Protein AF-A0A1H3JFI4-F1 (afdb_monomer)

Mean predicted aligned error: 3.67 Å

Nearest PDB structures (foldseek):
  1zun-assembly1_A  TM=8.247E-01  e=4.015E-02  Pseudomonas syringae
  6gq3-assembly2_B  TM=7.001E-01  e=3.137E-01  Homo sapiens
  8sue-assembly1_B  TM=6.892E-01  e=6.358E-01  Homo sapiens
  4bwv-assembly1_B  TM=5.630E-01  e=3.567E-01  Physcomitrium patens
  8i37-assembly1_D  TM=5.035E-01  e=1.134E+00  Helicobacter pylori SS1

pLDDT: mean 94.44, std 7.55, range [59.94, 98.56]

InterPro domains:
  IPR014729 Rossmann-like alpha/beta/alpha sandwich fold [G3DSA:3.40.50.620] (2-104)

Foldseek 3Di:
DDQPLEDPAQEEQEQALDPVSLVSVVSNCVNHVAADPSYAAEHEAQLQDDLNSLVSVVVSCVVRVHDYWYWAADLDPVGIDTDHSVGGHNNRVSVVNVCVNVVHDDDPPDDDDD

Secondary structure (DSSP, 8-state):
---TT---S-EEEE--SSHHHHHHHHHHHHHHTS--TTEEEEEEE-S-S-HHHHHHHHHHHHHHT--EEE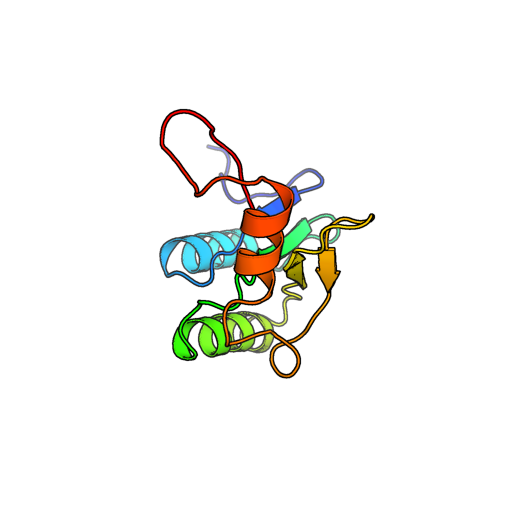EEE-SSTTSEEEE-TTTS-SSSHHHHHHHHHHTS---SSS----

Structure (mmCIF, N/CA/C/O backbone):
data_AF-A0A1H3JFI4-F1
#
_entry.id   AF-A0A1H3JFI4-F1
#
loop_
_atom_site.group_PDB
_atom_site.id
_atom_site.type_symbol
_atom_site.label_atom_id
_atom_site.label_alt_id
_atom_site.label_comp_id
_atom_site.label_asym_id
_atom_site.label_entity_id
_atom_site.label_seq_id
_atom_site.pdbx_PDB_ins_code
_atom_site.Cartn_x
_atom_site.Cartn_y
_atom_site.Cartn_z
_atom_site.occupancy
_atom_site.B_iso_or_equiv
_atom_site.auth_seq_id
_atom_site.auth_comp_id
_atom_site.auth_asym_id
_atom_site.auth_atom_id
_atom_site.pdbx_PDB_model_num
ATOM 1 N N . MET A 1 1 ? -1.040 -1.843 30.866 1.00 72.38 1 MET A N 1
ATOM 2 C CA . MET A 1 1 ? -0.147 -1.855 29.685 1.00 72.38 1 MET A CA 1
ATOM 3 C C . MET A 1 1 ? -0.954 -1.326 28.509 1.00 72.38 1 MET A C 1
ATOM 5 O O . MET A 1 1 ? -2.113 -1.706 28.407 1.00 72.38 1 MET A O 1
ATOM 9 N N . ARG A 1 2 ? -0.413 -0.404 27.705 1.00 88.94 2 ARG A N 1
ATOM 10 C CA . ARG A 1 2 ? -1.119 0.164 26.543 1.00 88.94 2 ARG A CA 1
ATOM 11 C C . ARG A 1 2 ? -1.140 -0.862 25.407 1.00 88.94 2 ARG A C 1
ATOM 13 O O . ARG A 1 2 ? -0.118 -1.501 25.173 1.00 88.94 2 ARG A O 1
ATOM 20 N N . ASP A 1 3 ? -2.276 -1.020 24.730 1.00 94.88 3 ASP A N 1
ATOM 21 C CA . ASP A 1 3 ? -2.355 -1.841 23.517 1.00 94.88 3 ASP A CA 1
ATOM 22 C C . ASP A 1 3 ? -1.584 -1.131 22.385 1.00 94.88 3 ASP A C 1
ATOM 24 O O . ASP A 1 3 ? -1.961 -0.012 22.022 1.00 94.88 3 ASP A O 1
ATOM 28 N N . PRO A 1 4 ? -0.506 -1.724 21.836 1.00 94.81 4 PRO A N 1
ATOM 29 C CA . PRO A 1 4 ? 0.296 -1.086 20.792 1.00 94.81 4 PRO A CA 1
ATOM 30 C C . PRO A 1 4 ? -0.454 -0.910 19.465 1.00 94.81 4 PRO A C 1
ATOM 32 O O . PRO A 1 4 ? 0.018 -0.177 18.603 1.00 94.81 4 PRO A O 1
ATOM 35 N N . PHE A 1 5 ? -1.602 -1.569 19.288 1.00 96.50 5 PHE A N 1
ATOM 36 C CA . PHE A 1 5 ? -2.416 -1.481 18.076 1.00 96.50 5 PHE A CA 1
ATOM 37 C C . PHE A 1 5 ? -3.551 -0.457 18.189 1.00 96.50 5 PHE A C 1
ATOM 39 O O . PHE A 1 5 ? -4.264 -0.224 17.210 1.00 96.50 5 PHE A O 1
ATOM 46 N N . LYS A 1 6 ? -3.733 0.167 19.361 1.00 97.06 6 LYS A N 1
ATOM 47 C CA . LYS A 1 6 ? -4.713 1.239 19.539 1.00 97.06 6 LYS A CA 1
ATOM 48 C C . LYS A 1 6 ? -4.227 2.511 18.849 1.00 97.06 6 LYS A C 1
ATOM 50 O O . LYS A 1 6 ? -3.160 3.031 19.180 1.00 97.06 6 LYS A O 1
ATOM 55 N N . ILE A 1 7 ? -5.033 3.014 17.921 1.00 96.06 7 ILE A N 1
ATOM 56 C CA . ILE A 1 7 ? -4.782 4.270 17.218 1.00 96.06 7 ILE A CA 1
ATOM 57 C C . ILE A 1 7 ? -5.547 5.374 17.947 1.00 96.06 7 ILE A C 1
ATOM 59 O O . ILE A 1 7 ? -6.740 5.247 18.213 1.00 96.06 7 ILE A O 1
ATOM 63 N N . GLU A 1 8 ? -4.835 6.436 18.311 1.00 94.75 8 GLU A N 1
ATOM 64 C CA . GLU A 1 8 ? -5.372 7.592 19.050 1.00 94.75 8 GLU A CA 1
ATOM 65 C C . GLU A 1 8 ? -5.153 8.912 18.292 1.00 94.75 8 GLU A C 1
ATOM 67 O O . GLU A 1 8 ? -5.534 9.976 18.774 1.00 94.75 8 GLU A O 1
ATOM 72 N N . GLN A 1 9 ? -4.472 8.850 17.145 1.00 95.44 9 GLN A N 1
ATOM 73 C CA . GLN A 1 9 ? -4.041 9.992 16.346 1.00 95.44 9 GLN A CA 1
ATOM 74 C C . GLN A 1 9 ? -4.034 9.614 14.859 1.00 95.44 9 GLN A C 1
ATOM 76 O O . GLN A 1 9 ? -3.895 8.423 14.546 1.00 95.44 9 GLN A O 1
ATOM 81 N N . PRO A 1 10 ? -4.059 10.606 13.947 1.00 97.69 10 PRO A N 1
ATOM 82 C CA . PRO A 1 10 ? -3.996 10.352 12.515 1.00 97.69 10 PRO A CA 1
ATOM 83 C C . PRO A 1 10 ? -2.817 9.453 12.148 1.00 97.69 10 PRO A C 1
ATOM 85 O O . PRO A 1 10 ? -1.676 9.721 12.529 1.00 97.69 10 PRO A O 1
ATOM 88 N N . THR A 1 11 ? -3.094 8.367 11.428 1.00 97.31 11 THR A N 1
ATOM 89 C CA . THR A 1 11 ? -2.121 7.287 11.218 1.00 97.31 11 THR A CA 1
ATOM 90 C C . THR A 1 11 ? -2.109 6.820 9.768 1.00 97.31 11 THR A C 1
ATOM 92 O O . THR A 1 11 ? -3.139 6.469 9.204 1.00 97.31 11 THR A O 1
ATOM 95 N N . CYS A 1 12 ? -0.921 6.737 9.168 1.00 97.44 12 CYS A N 1
ATOM 96 C CA . CYS A 1 12 ? -0.721 6.067 7.884 1.00 97.44 12 CYS A CA 1
ATOM 97 C C . CYS A 1 12 ? -0.157 4.660 8.116 1.00 97.44 12 CYS A C 1
ATOM 99 O O . CYS A 1 12 ? 0.908 4.496 8.713 1.00 97.44 12 CYS A O 1
ATOM 101 N N . ILE A 1 13 ? -0.876 3.643 7.648 1.00 97.81 13 ILE A N 1
ATOM 102 C CA . ILE A 1 13 ? -0.538 2.230 7.792 1.00 97.81 13 ILE A CA 1
ATOM 103 C C . ILE A 1 13 ? 0.017 1.732 6.458 1.00 97.81 13 ILE A C 1
ATOM 105 O O . ILE A 1 13 ? -0.721 1.529 5.495 1.00 97.81 13 ILE A O 1
ATOM 109 N N . SER A 1 14 ? 1.328 1.500 6.406 1.00 97.19 14 SER A N 1
ATOM 110 C CA . SER A 1 14 ? 1.970 0.875 5.246 1.00 97.19 14 SER A CA 1
ATOM 111 C C . SER A 1 14 ? 1.693 -0.631 5.238 1.00 97.19 14 SER A C 1
ATOM 113 O O . SER A 1 14 ? 2.141 -1.369 6.120 1.00 97.19 14 SER A O 1
ATOM 115 N N . PHE A 1 15 ? 0.939 -1.092 4.242 1.00 98.12 15 PHE A N 1
ATOM 116 C CA . PHE A 1 15 ? 0.548 -2.484 4.078 1.00 98.12 15 PHE A CA 1
ATOM 117 C C . PHE A 1 15 ? 1.201 -3.072 2.830 1.00 98.12 15 PHE A C 1
ATOM 119 O O . PHE A 1 15 ? 0.722 -2.872 1.728 1.00 98.12 15 PHE A O 1
ATOM 126 N N . SER A 1 16 ? 2.293 -3.819 3.002 1.00 96.19 16 SER A N 1
ATOM 127 C CA . SER A 1 16 ? 3.093 -4.388 1.903 1.00 96.19 16 SER A CA 1
ATOM 128 C C . SER A 1 16 ? 2.507 -5.635 1.220 1.00 96.19 16 SER A C 1
ATOM 130 O O . SER A 1 16 ? 3.179 -6.235 0.389 1.00 96.19 16 SER A O 1
ATOM 132 N N . GLY A 1 17 ? 1.311 -6.092 1.608 1.00 95.94 17 GLY A N 1
ATOM 133 C CA . GLY A 1 17 ? 0.722 -7.332 1.079 1.00 95.94 17 GLY A CA 1
ATOM 134 C C . GLY A 1 17 ? 1.387 -8.625 1.568 1.00 95.94 17 GLY A C 1
ATOM 135 O O . GLY A 1 17 ? 1.189 -9.689 0.991 1.00 95.94 17 GLY A O 1
ATOM 136 N N . GLY A 1 18 ? 2.182 -8.556 2.640 1.00 95.94 18 GLY A N 1
ATOM 137 C CA . GLY A 1 18 ? 2.829 -9.712 3.260 1.00 95.94 18 GLY A CA 1
ATOM 138 C C . GLY A 1 18 ? 2.146 -10.157 4.554 1.00 95.94 18 GLY A C 1
ATOM 139 O O . GLY A 1 18 ? 1.391 -9.416 5.181 1.00 95.94 18 GLY A O 1
ATOM 140 N N . ARG A 1 19 ? 2.486 -11.361 5.029 1.00 96.31 19 ARG A N 1
ATOM 141 C CA . ARG A 1 19 ? 1.936 -11.942 6.270 1.00 96.31 19 ARG A CA 1
ATOM 142 C C . ARG A 1 19 ? 2.064 -11.020 7.490 1.00 96.31 19 ARG A C 1
ATOM 144 O O . ARG A 1 19 ? 1.117 -10.888 8.256 1.00 96.31 19 ARG A O 1
ATOM 151 N N . THR A 1 20 ? 3.226 -10.396 7.690 1.00 97.19 20 THR A N 1
ATOM 152 C CA . THR A 1 20 ? 3.476 -9.553 8.872 1.00 97.19 20 THR A CA 1
ATOM 153 C C . THR A 1 20 ? 2.668 -8.261 8.833 1.00 97.19 20 THR A C 1
ATOM 155 O O . THR A 1 20 ? 2.082 -7.877 9.842 1.00 97.19 20 THR A O 1
ATOM 158 N N . SER A 1 21 ? 2.597 -7.605 7.673 1.00 97.56 21 SER A N 1
ATOM 159 C CA . SER A 1 21 ? 1.812 -6.381 7.517 1.00 97.56 21 SER A CA 1
ATOM 160 C C . SER A 1 21 ? 0.307 -6.674 7.581 1.00 97.56 21 SER A C 1
ATOM 162 O O . SER A 1 21 ? -0.432 -5.892 8.172 1.00 97.56 21 SER A O 1
ATOM 164 N N . ALA A 1 22 ? -0.136 -7.846 7.112 1.00 97.56 22 ALA A N 1
ATOM 165 C CA . ALA A 1 22 ? -1.525 -8.295 7.244 1.00 97.56 22 ALA A CA 1
ATOM 166 C C . ALA A 1 22 ? -1.895 -8.576 8.699 1.00 97.56 22 ALA A C 1
ATOM 168 O O . ALA A 1 22 ? -2.944 -8.147 9.169 1.00 97.56 22 ALA A O 1
ATOM 169 N N . TYR A 1 23 ? -1.010 -9.253 9.435 1.00 97.94 23 TYR A N 1
ATOM 170 C CA . TYR A 1 23 ? -1.192 -9.487 10.863 1.00 97.94 23 TYR A CA 1
ATOM 171 C C . TYR A 1 23 ? -1.271 -8.173 11.647 1.00 97.94 23 TYR A C 1
ATOM 173 O O . TYR A 1 23 ? -2.132 -8.023 12.511 1.00 97.94 23 TYR A O 1
ATOM 181 N N . MET A 1 24 ? -0.404 -7.207 11.327 1.00 98.06 24 MET A N 1
ATOM 182 C CA . MET A 1 24 ? -0.432 -5.882 11.943 1.00 98.06 24 MET A CA 1
ATOM 183 C C . MET A 1 24 ? -1.764 -5.173 11.681 1.00 98.06 24 MET A C 1
ATOM 185 O O . MET A 1 24 ? -2.391 -4.717 12.634 1.00 98.06 24 MET A O 1
ATOM 189 N N . LEU A 1 25 ? -2.222 -5.122 10.425 1.00 98.12 25 LEU A N 1
ATOM 190 C CA . LEU A 1 25 ? -3.507 -4.509 10.084 1.00 98.12 25 LEU A CA 1
ATOM 191 C C . LEU A 1 25 ? -4.659 -5.215 10.806 1.00 98.12 25 LEU A C 1
ATOM 193 O O . LEU A 1 25 ? -5.454 -4.559 11.468 1.00 98.12 25 LEU A O 1
ATOM 197 N N . TRP A 1 26 ? -4.698 -6.546 10.789 1.00 98.12 26 TRP A N 1
ATOM 198 C CA . TRP A 1 26 ? -5.708 -7.314 11.516 1.00 98.12 26 TRP A CA 1
ATOM 199 C C . TRP A 1 26 ? -5.744 -6.972 13.015 1.00 98.12 26 TRP A C 1
ATOM 201 O O . TRP A 1 26 ? -6.818 -6.739 13.568 1.00 98.12 26 TRP A O 1
ATOM 211 N N . ARG A 1 27 ? -4.583 -6.863 13.677 1.00 98.19 27 ARG A N 1
ATOM 212 C CA . ARG A 1 27 ? -4.500 -6.456 15.091 1.00 98.19 27 ARG A CA 1
ATOM 213 C C . ARG A 1 27 ? -4.996 -5.029 15.327 1.00 98.19 27 ARG A C 1
ATOM 215 O O . ARG A 1 27 ? -5.678 -4.804 16.325 1.00 98.19 27 ARG A O 1
ATOM 222 N N . VAL A 1 28 ? -4.701 -4.098 14.416 1.00 98.12 28 VAL A N 1
ATOM 223 C CA . VAL A 1 28 ? -5.250 -2.732 14.445 1.00 98.12 28 VAL A CA 1
ATOM 224 C C . VAL A 1 28 ? -6.774 -2.770 14.368 1.00 98.12 28 VAL A C 1
ATOM 226 O O . VAL A 1 28 ? -7.433 -2.151 15.198 1.00 98.12 28 VAL A O 1
ATOM 229 N N . LEU A 1 29 ? -7.351 -3.542 13.447 1.00 98.12 29 LEU A N 1
ATOM 230 C CA . LEU A 1 29 ? -8.808 -3.642 13.322 1.00 98.12 29 LEU A CA 1
ATOM 231 C C . LEU A 1 29 ? -9.451 -4.205 14.598 1.00 98.12 29 LEU A C 1
ATOM 233 O O . LEU A 1 29 ? -10.444 -3.658 15.073 1.00 98.12 29 LEU A O 1
ATOM 237 N N . GLN A 1 30 ? -8.859 -5.240 15.202 1.00 98.00 30 GLN A N 1
ATOM 238 C CA . GLN A 1 30 ? -9.351 -5.814 16.461 1.00 98.00 30 GLN A CA 1
ATOM 239 C C . GLN A 1 30 ? -9.295 -4.813 17.627 1.00 98.00 30 GLN A C 1
ATOM 241 O O . GLN A 1 30 ? -10.260 -4.689 18.376 1.00 98.00 30 GLN A O 1
ATOM 246 N N . ALA A 1 31 ? -8.196 -4.065 17.771 1.00 97.56 31 ALA A N 1
ATOM 247 C CA . ALA A 1 31 ? -8.014 -3.109 18.868 1.00 97.56 31 ALA A CA 1
ATOM 248 C C . ALA A 1 31 ? -8.906 -1.856 18.749 1.00 97.56 31 ALA A C 1
ATOM 250 O O . ALA A 1 31 ? -9.178 -1.167 19.743 1.00 97.56 31 ALA A O 1
ATOM 251 N N . ASN A 1 32 ? -9.358 -1.529 17.535 1.00 97.31 32 ASN A N 1
ATOM 252 C CA . ASN A 1 32 ? -10.118 -0.311 17.253 1.00 97.31 32 ASN A CA 1
ATOM 253 C C . ASN A 1 32 ? -11.584 -0.562 16.862 1.00 97.31 32 ASN A C 1
ATOM 255 O O . ASN A 1 32 ? -12.333 0.402 16.747 1.00 97.31 32 ASN A O 1
ATOM 259 N N . GLY A 1 33 ? -12.017 -1.824 16.742 1.00 96.56 33 GLY A N 1
ATOM 260 C CA . GLY A 1 33 ? -13.382 -2.169 16.326 1.00 96.56 33 GLY A CA 1
ATOM 261 C C . GLY A 1 33 ? -13.647 -1.893 14.842 1.00 96.56 33 GLY A C 1
ATOM 262 O O . GLY A 1 33 ? -14.772 -1.580 14.471 1.00 96.56 33 GLY A O 1
ATOM 263 N N . GLY A 1 34 ? -12.606 -1.971 14.011 1.00 97.25 34 GLY A N 1
ATOM 264 C CA . GLY A 1 34 ? -12.601 -1.532 12.615 1.00 97.25 34 GLY A CA 1
ATOM 265 C C . GLY A 1 34 ? -11.431 -0.593 12.321 1.00 97.25 34 GLY A C 1
ATOM 266 O O . GLY A 1 34 ? -10.551 -0.402 13.164 1.00 97.25 34 GLY A O 1
ATOM 267 N N . LEU A 1 35 ? -11.398 -0.024 11.113 1.00 97.62 35 LEU A N 1
ATOM 268 C CA . LEU A 1 35 ? -10.414 1.000 10.762 1.00 97.62 35 LEU A CA 1
ATOM 269 C C . LEU A 1 35 ? -10.858 2.353 11.361 1.00 97.62 35 LEU A C 1
ATOM 271 O O . LEU A 1 35 ? -11.975 2.787 11.075 1.00 97.62 35 LEU A O 1
ATOM 275 N N . PRO A 1 36 ? -10.024 3.026 12.175 1.00 96.75 36 PRO A N 1
ATOM 276 C CA . PRO A 1 36 ? -10.304 4.384 12.645 1.00 96.75 36 PRO A CA 1
ATOM 277 C C . PRO A 1 36 ? -10.495 5.372 11.490 1.00 96.75 36 PRO A C 1
ATOM 279 O O . PRO A 1 36 ? -9.849 5.250 10.454 1.00 96.75 36 PRO A O 1
ATOM 282 N N . ALA A 1 37 ? -11.340 6.387 11.683 1.00 94.25 37 ALA A N 1
ATOM 283 C CA . ALA A 1 37 ? -11.671 7.358 10.634 1.00 94.25 37 ALA A CA 1
ATOM 284 C C . ALA A 1 37 ? -10.476 8.227 10.190 1.00 94.25 37 ALA A C 1
ATOM 286 O O . ALA A 1 37 ? -10.465 8.744 9.077 1.00 94.25 37 ALA A O 1
ATOM 287 N N . ASP A 1 38 ? -9.482 8.398 11.060 1.00 93.81 38 ASP A N 1
ATOM 288 C CA . ASP A 1 38 ? -8.247 9.150 10.83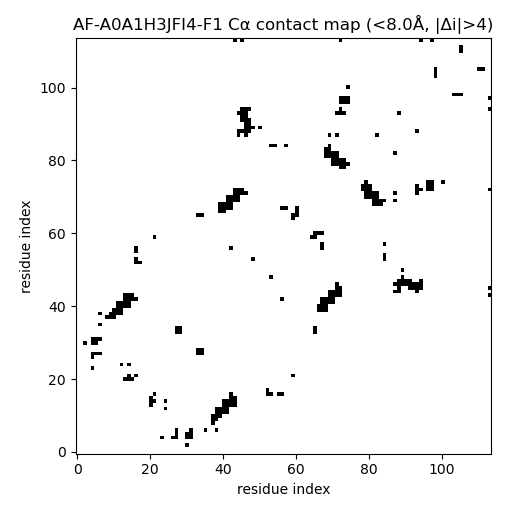0 1.00 93.81 38 ASP A CA 1
ATOM 289 C C . ASP A 1 38 ? -7.057 8.251 10.443 1.00 93.81 38 ASP A C 1
ATOM 291 O O . ASP A 1 38 ? -5.922 8.725 10.331 1.00 93.81 38 ASP A O 1
ATOM 295 N N . ALA A 1 39 ? -7.305 6.956 10.224 1.00 97.56 39 ALA A N 1
ATOM 296 C CA . ALA A 1 39 ? -6.313 6.016 9.731 1.00 97.56 39 ALA A CA 1
ATOM 297 C C . ALA A 1 39 ? -6.478 5.781 8.223 1.00 97.56 39 ALA A C 1
ATOM 299 O O . ALA A 1 39 ? -7.581 5.571 7.726 1.00 97.56 39 ALA A O 1
ATOM 300 N N . VAL A 1 40 ? -5.362 5.752 7.497 1.00 98.00 40 VAL A N 1
ATOM 301 C CA . VAL A 1 40 ? -5.316 5.387 6.075 1.00 98.00 40 VAL A CA 1
ATOM 302 C C . VAL A 1 40 ? -4.417 4.177 5.887 1.00 98.00 40 VAL A C 1
ATOM 304 O O . VAL A 1 40 ? -3.326 4.119 6.450 1.00 98.00 40 VAL A O 1
ATOM 307 N N . VAL A 1 41 ? -4.863 3.198 5.104 1.00 98.56 41 VAL A N 1
ATOM 308 C CA . VAL A 1 41 ? -4.062 2.018 4.758 1.00 98.56 41 VAL A CA 1
ATOM 309 C C . VAL A 1 41 ? -3.571 2.168 3.327 1.00 98.56 41 VAL A C 1
ATOM 311 O O . VAL A 1 41 ? -4.381 2.335 2.422 1.00 98.56 41 VAL A O 1
ATOM 314 N N . CYS A 1 42 ? -2.261 2.083 3.112 1.00 98.31 42 CYS A N 1
ATOM 315 C CA . CYS A 1 42 ? -1.648 2.279 1.799 1.00 98.31 42 CYS A CA 1
ATOM 316 C C . CYS A 1 42 ? -0.840 1.049 1.375 1.00 98.31 42 CYS A C 1
ATOM 318 O O . CYS A 1 42 ? -0.003 0.560 2.138 1.00 98.31 42 CYS A O 1
ATOM 320 N N . PHE A 1 43 ? -1.033 0.602 0.136 1.00 98.56 43 PHE A N 1
ATOM 321 C CA . PHE A 1 43 ? -0.202 -0.393 -0.540 1.00 98.56 43 PHE A CA 1
ATOM 322 C C . PHE A 1 43 ? 0.532 0.280 -1.704 1.00 98.56 43 PHE A C 1
ATOM 324 O O . PHE A 1 43 ? -0.098 0.794 -2.625 1.00 98.56 43 PHE A O 1
ATOM 331 N N . ALA A 1 44 ? 1.864 0.305 -1.653 1.00 97.94 44 ALA A N 1
ATOM 332 C CA . ALA A 1 44 ? 2.695 0.906 -2.694 1.00 97.94 44 ALA A CA 1
ATOM 333 C C . ALA A 1 44 ? 3.029 -0.143 -3.767 1.00 97.94 44 ALA A C 1
ATOM 335 O O . ALA A 1 44 ? 3.943 -0.947 -3.588 1.00 97.94 44 ALA A O 1
ATOM 336 N N . ASN A 1 45 ? 2.286 -0.147 -4.875 1.00 98.25 45 ASN A N 1
ATOM 337 C CA . ASN A 1 45 ? 2.526 -1.062 -5.985 1.00 98.25 45 ASN A CA 1
ATOM 338 C C . ASN A 1 45 ? 3.758 -0.616 -6.785 1.00 98.25 45 ASN A C 1
ATOM 340 O O . ASN A 1 45 ? 3.789 0.457 -7.391 1.00 98.25 45 ASN A O 1
ATOM 344 N N . THR A 1 46 ? 4.772 -1.477 -6.836 1.00 96.75 46 THR A N 1
ATOM 345 C CA . THR A 1 46 ? 5.974 -1.257 -7.654 1.00 96.75 46 THR A CA 1
ATOM 346 C C . THR A 1 46 ? 5.774 -1.648 -9.121 1.00 96.75 46 THR A C 1
ATOM 348 O O . THR A 1 46 ? 6.618 -1.348 -9.970 1.00 96.75 46 THR A O 1
ATOM 351 N N . GLY A 1 47 ? 4.680 -2.354 -9.417 1.00 97.38 47 GLY A N 1
ATOM 352 C CA . GLY A 1 47 ? 4.437 -3.047 -10.676 1.00 97.38 47 GLY A CA 1
ATOM 353 C C . GLY A 1 47 ? 5.21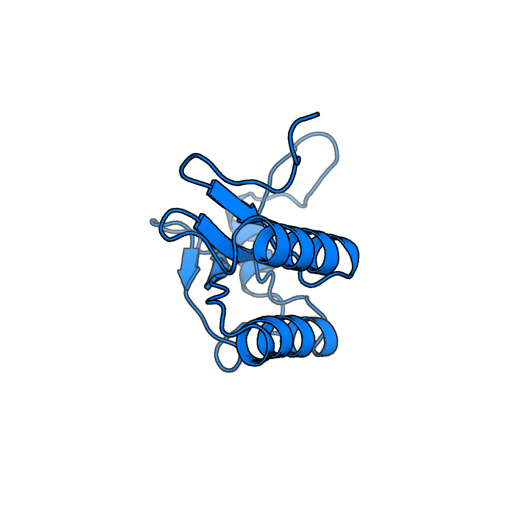3 -4.353 -10.832 1.00 97.38 47 GLY A C 1
ATOM 354 O O . GLY A 1 47 ? 5.073 -5.009 -11.856 1.00 97.38 47 GLY A O 1
ATOM 355 N N . LYS A 1 48 ? 6.046 -4.732 -9.854 1.00 96.56 48 LYS A N 1
ATOM 356 C CA . LYS A 1 48 ? 6.843 -5.970 -9.871 1.00 96.56 48 LYS A CA 1
ATOM 357 C C . LYS A 1 48 ? 6.350 -7.027 -8.890 1.00 96.56 48 LYS A C 1
ATOM 359 O O . LYS A 1 48 ? 6.987 -8.070 -8.745 1.00 96.56 48 LYS A O 1
ATOM 364 N N . GLU A 1 49 ? 5.249 -6.755 -8.204 1.00 97.31 49 GLU A N 1
ATOM 365 C CA . GLU A 1 49 ? 4.676 -7.708 -7.268 1.00 97.31 49 GLU A CA 1
ATOM 366 C C . GLU A 1 49 ? 4.123 -8.923 -8.004 1.00 97.31 49 GLU A C 1
ATOM 368 O O . GLU A 1 49 ? 3.621 -8.834 -9.125 1.00 97.31 49 GLU A O 1
ATOM 373 N N . VAL A 1 50 ? 4.198 -10.082 -7.357 1.00 96.81 50 VAL A N 1
ATOM 374 C CA . VAL A 1 50 ? 3.556 -11.280 -7.892 1.00 96.81 50 VAL A CA 1
ATOM 375 C C . VAL A 1 50 ? 2.038 -11.152 -7.775 1.00 96.81 50 VAL A C 1
ATOM 377 O O . VAL A 1 50 ? 1.515 -10.645 -6.785 1.00 96.81 50 VAL A O 1
ATOM 380 N N . GLU A 1 51 ? 1.318 -11.684 -8.760 1.00 97.94 51 GLU A N 1
ATOM 381 C CA . GLU A 1 51 ? -0.149 -11.614 -8.844 1.00 97.94 51 GLU A CA 1
ATOM 382 C C . GLU A 1 51 ? -0.854 -12.125 -7.571 1.00 97.94 51 GLU A C 1
ATOM 384 O O . GLU A 1 51 ? -1.894 -11.604 -7.171 1.00 97.94 51 GLU A O 1
ATOM 389 N N . ALA A 1 52 ? -0.268 -13.114 -6.888 1.00 97.88 52 ALA A N 1
ATOM 390 C CA . ALA A 1 52 ? -0.782 -13.622 -5.618 1.00 97.88 52 ALA A CA 1
ATOM 391 C C . ALA A 1 52 ? -0.780 -12.559 -4.502 1.00 97.88 52 ALA A C 1
ATOM 393 O O . ALA A 1 52 ? -1.723 -12.512 -3.716 1.00 97.88 52 ALA A O 1
ATOM 394 N N . THR A 1 53 ? 0.230 -11.683 -4.452 1.00 97.94 53 THR A N 1
ATOM 395 C CA . THR A 1 53 ? 0.283 -10.557 -3.505 1.00 97.94 53 THR A CA 1
ATOM 396 C C . THR A 1 53 ? -0.831 -9.562 -3.805 1.00 97.94 53 THR A C 1
ATOM 398 O O . THR A 1 53 ? -1.522 -9.126 -2.889 1.00 97.94 53 THR A O 1
ATOM 401 N N . LEU A 1 54 ? -1.056 -9.247 -5.083 1.00 98.44 54 LEU A N 1
ATOM 402 C CA . LEU A 1 54 ? -2.110 -8.317 -5.488 1.00 98.44 54 LEU A CA 1
ATOM 403 C C . LEU A 1 54 ? -3.497 -8.851 -5.104 1.00 98.44 54 LEU A C 1
ATOM 405 O O . LEU A 1 54 ? -4.291 -8.138 -4.490 1.00 98.44 54 LEU A O 1
ATOM 409 N N . ARG A 1 55 ? -3.771 -10.131 -5.389 1.00 98.50 55 ARG A N 1
ATOM 410 C CA . ARG A 1 55 ? -5.031 -10.778 -4.986 1.00 98.50 55 ARG A CA 1
ATOM 411 C C . ARG A 1 55 ? -5.193 -10.776 -3.476 1.00 98.50 55 ARG A C 1
ATOM 413 O O . ARG A 1 55 ? -6.247 -10.404 -2.988 1.00 98.50 55 ARG A O 1
ATOM 420 N N . PHE A 1 56 ? -4.133 -11.103 -2.744 1.00 98.44 56 PHE A N 1
ATOM 421 C CA . PHE A 1 56 ? -4.160 -11.097 -1.287 1.00 98.44 56 PHE A CA 1
ATOM 422 C C . PHE A 1 56 ? -4.483 -9.712 -0.708 1.00 98.44 56 PHE A C 1
ATOM 424 O O . PHE A 1 56 ? -5.309 -9.609 0.195 1.00 98.44 56 PHE A O 1
ATOM 431 N N . VAL A 1 57 ? -3.885 -8.640 -1.240 1.00 98.50 57 VAL A N 1
ATOM 432 C CA . VAL A 1 57 ? -4.186 -7.266 -0.805 1.00 98.50 57 VAL A CA 1
ATOM 433 C C . VAL A 1 57 ? -5.654 -6.918 -1.058 1.00 98.50 57 VAL A C 1
ATOM 435 O O . VAL A 1 57 ? -6.315 -6.394 -0.161 1.00 98.50 57 VAL A O 1
ATOM 438 N N . ARG A 1 58 ? -6.176 -7.239 -2.248 1.00 98.44 58 ARG A N 1
ATOM 439 C CA 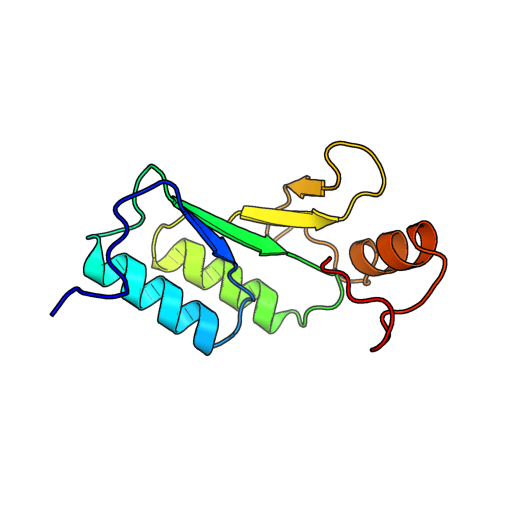. ARG A 1 58 ? -7.592 -7.043 -2.588 1.00 98.44 58 ARG A CA 1
ATOM 440 C C . ARG A 1 58 ? -8.504 -7.832 -1.642 1.00 98.44 58 ARG A C 1
ATOM 442 O O . ARG A 1 58 ? -9.407 -7.251 -1.052 1.00 98.44 58 ARG A O 1
ATOM 449 N N . ASP A 1 59 ? -8.229 -9.117 -1.442 1.00 98.38 59 ASP A N 1
ATOM 450 C CA . ASP A 1 59 ? -9.044 -10.001 -0.603 1.00 98.38 59 ASP A CA 1
ATOM 451 C C . ASP A 1 59 ? -9.047 -9.538 0.865 1.00 98.38 59 ASP A C 1
ATOM 453 O O . ASP A 1 59 ? -10.067 -9.626 1.543 1.00 98.38 59 ASP A O 1
ATOM 457 N N . CYS A 1 60 ? -7.931 -8.995 1.371 1.00 98.25 60 CYS A N 1
ATOM 458 C CA . CYS A 1 60 ? -7.884 -8.356 2.689 1.00 98.25 60 CYS A CA 1
ATOM 459 C C . CYS A 1 60 ? -8.827 -7.148 2.778 1.00 98.25 60 CYS A C 1
ATOM 461 O O . CYS A 1 60 ? -9.558 -7.027 3.761 1.00 98.25 60 CYS A O 1
ATOM 463 N N . ALA A 1 61 ? -8.821 -6.268 1.772 1.00 98.06 61 ALA A N 1
ATOM 464 C CA . ALA A 1 61 ? -9.710 -5.107 1.733 1.00 98.06 61 ALA A CA 1
ATOM 465 C C . ALA A 1 61 ? -11.190 -5.527 1.704 1.00 98.06 61 ALA A C 1
ATOM 467 O O . ALA A 1 61 ? -11.997 -5.000 2.470 1.00 98.06 61 ALA A O 1
ATOM 468 N N . GLU A 1 62 ? -11.533 -6.513 0.869 1.00 98.00 62 GLU A N 1
ATOM 469 C CA . GLU A 1 62 ? -12.896 -7.031 0.712 1.00 98.00 62 GLU A CA 1
ATOM 470 C C . GLU A 1 62 ? -13.395 -7.744 1.976 1.00 98.00 62 GLU A C 1
ATOM 472 O O . GLU A 1 62 ? -14.454 -7.403 2.505 1.00 98.00 62 GLU A O 1
ATOM 477 N N . HIS A 1 63 ? -12.626 -8.701 2.504 1.00 97.62 63 HIS A N 1
ATOM 478 C CA . HIS A 1 63 ? -13.042 -9.499 3.659 1.00 97.62 63 HIS A CA 1
ATOM 479 C C . HIS A 1 63 ? -13.110 -8.696 4.955 1.00 97.62 63 HIS A C 1
ATOM 481 O O . HIS A 1 63 ? -13.933 -8.998 5.819 1.00 97.62 63 HIS A O 1
ATOM 487 N N . TRP A 1 64 ? -12.239 -7.700 5.123 1.00 97.69 64 TRP A N 1
ATOM 488 C CA . TRP A 1 64 ? -12.267 -6.839 6.305 1.00 97.69 64 TRP A CA 1
ATOM 489 C C . TRP A 1 64 ? -13.148 -5.607 6.122 1.00 97.69 64 TRP A C 1
ATOM 491 O O . TRP A 1 64 ? -13.376 -4.901 7.099 1.00 97.69 64 TRP A O 1
ATOM 501 N N . GLN A 1 65 ? -13.664 -5.371 4.910 1.00 97.06 65 GLN A N 1
ATOM 502 C CA . GLN A 1 65 ? -14.442 -4.185 4.544 1.00 97.06 65 GLN A CA 1
ATOM 503 C C . GLN A 1 65 ? -13.699 -2.883 4.881 1.00 97.06 65 GLN A C 1
ATOM 505 O O . GLN A 1 65 ? -14.265 -1.934 5.423 1.00 97.06 65 GLN A O 1
ATOM 510 N N . VAL A 1 66 ? -12.399 -2.857 4.578 1.00 96.25 66 VAL A N 1
ATOM 511 C CA . VAL A 1 66 ? -11.492 -1.748 4.887 1.00 96.25 66 VAL A CA 1
ATOM 512 C C . VAL A 1 66 ? -10.869 -1.232 3.593 1.00 96.25 66 VAL A C 1
ATOM 514 O O . VAL A 1 66 ? -10.310 -2.032 2.840 1.00 96.25 66 VAL A O 1
ATOM 517 N N . PRO A 1 67 ? -10.907 0.085 3.322 1.00 96.88 67 PRO A N 1
ATOM 518 C CA . PRO A 1 67 ? -10.245 0.638 2.152 1.00 96.88 67 PRO A CA 1
ATOM 519 C C . PRO A 1 67 ? -8.727 0.487 2.284 1.00 96.88 67 PRO A C 1
ATOM 521 O O . PRO A 1 67 ? -8.115 0.966 3.240 1.00 96.88 67 PRO A O 1
ATOM 524 N N . ILE A 1 68 ? -8.119 -0.162 1.295 1.00 98.44 68 ILE A N 1
ATOM 525 C CA . ILE A 1 68 ? -6.671 -0.177 1.098 1.00 98.44 68 ILE A CA 1
ATOM 526 C C . ILE A 1 68 ? -6.397 0.650 -0.150 1.00 98.44 68 ILE A C 1
ATOM 528 O O . ILE A 1 68 ? -6.870 0.312 -1.230 1.00 98.44 68 ILE A O 1
ATOM 532 N N . HIS A 1 69 ? -5.663 1.748 -0.002 1.00 98.38 69 HIS A N 1
ATOM 533 C CA . HIS A 1 69 ? -5.331 2.658 -1.091 1.00 98.38 69 HIS A CA 1
ATOM 534 C C . HIS A 1 69 ? -4.114 2.136 -1.851 1.00 98.38 69 HIS A C 1
ATOM 536 O O . HIS A 1 69 ? -3.016 2.055 -1.297 1.00 98.38 69 HIS A O 1
ATOM 542 N N . TRP A 1 70 ? -4.303 1.789 -3.121 1.00 98.56 70 TRP A N 1
ATOM 543 C CA . TRP A 1 70 ? -3.224 1.328 -3.985 1.00 98.56 70 TRP A CA 1
ATOM 544 C C . TRP A 1 70 ? -2.561 2.535 -4.623 1.00 98.56 70 TRP A C 1
ATOM 546 O O . TRP A 1 70 ? -3.206 3.307 -5.332 1.00 98.56 70 TRP A O 1
ATOM 556 N N . LEU A 1 71 ? -1.277 2.709 -4.349 1.00 98.31 71 LEU A N 1
ATOM 557 C CA . LEU A 1 71 ? -0.497 3.843 -4.810 1.00 98.31 71 LEU A CA 1
ATOM 558 C C . LEU A 1 71 ? 0.560 3.360 -5.787 1.00 98.31 71 LEU A C 1
ATOM 560 O O . LEU A 1 71 ? 1.280 2.403 -5.509 1.00 98.31 71 LEU A O 1
ATOM 564 N N . GLU A 1 72 ? 0.701 4.067 -6.898 1.00 98.12 72 GLU A N 1
ATOM 565 C CA . GLU A 1 72 ? 1.816 3.876 -7.814 1.00 98.12 72 GLU A CA 1
ATOM 566 C C . GLU A 1 72 ? 2.622 5.143 -7.962 1.00 98.12 72 GLU A C 1
ATOM 568 O O . GLU A 1 72 ? 2.070 6.220 -8.187 1.00 98.12 72 GLU A O 1
ATOM 573 N N . TYR A 1 73 ? 3.940 4.992 -7.940 1.00 97.00 73 TYR A N 1
ATOM 574 C CA . TYR A 1 73 ? 4.859 6.093 -8.153 1.00 97.00 73 TYR A CA 1
ATOM 575 C C . TYR A 1 73 ? 4.605 6.822 -9.484 1.00 97.00 73 TYR A C 1
ATOM 577 O O . TYR A 1 73 ? 4.414 6.198 -10.535 1.00 97.00 73 TYR A O 1
ATOM 585 N N . ARG A 1 74 ? 4.665 8.157 -9.452 1.00 96.19 74 ARG A N 1
ATOM 586 C CA . ARG A 1 74 ? 4.721 9.021 -10.636 1.00 96.19 74 ARG A CA 1
ATOM 587 C C . ARG A 1 74 ? 5.834 10.063 -10.455 1.00 96.19 74 ARG A C 1
ATOM 589 O O . ARG A 1 74 ? 6.038 10.574 -9.359 1.00 96.19 74 ARG A O 1
ATOM 596 N N . PRO A 1 75 ? 6.587 10.412 -11.513 1.00 93.62 75 PRO A N 1
ATOM 597 C CA . PRO A 1 75 ? 7.718 11.328 -11.378 1.00 93.62 75 PRO A CA 1
ATOM 598 C C . PRO A 1 75 ? 7.307 12.796 -11.191 1.00 93.62 75 PRO A C 1
ATOM 600 O O . PRO A 1 75 ? 8.152 13.600 -10.793 1.00 93.62 75 PRO A O 1
ATOM 603 N N . ILE A 1 76 ? 6.049 13.140 -11.470 1.00 93.75 76 ILE A N 1
ATOM 604 C CA . ILE A 1 76 ? 5.489 14.496 -11.404 1.00 93.75 76 ILE A CA 1
ATOM 605 C C . ILE A 1 76 ? 4.565 14.589 -10.187 1.00 93.75 76 ILE A C 1
ATOM 607 O O . ILE A 1 76 ? 3.926 13.597 -9.836 1.00 93.75 76 ILE A O 1
ATOM 611 N N . GLU A 1 77 ? 4.498 15.768 -9.562 1.00 92.31 77 GLU A N 1
ATOM 612 C CA . GLU A 1 77 ? 3.557 16.074 -8.476 1.00 92.31 77 GLU A CA 1
ATOM 613 C C . GLU A 1 77 ? 2.119 15.637 -8.833 1.00 92.31 77 GLU A C 1
ATOM 615 O O . GLU A 1 77 ? 1.678 15.890 -9.959 1.00 92.31 77 GLU A O 1
ATOM 620 N N . PRO A 1 78 ? 1.393 14.958 -7.921 1.00 93.94 78 PRO A N 1
ATOM 621 C CA . PRO A 1 78 ? 1.681 14.780 -6.486 1.00 93.94 78 PRO A CA 1
ATOM 622 C C . PRO A 1 78 ? 2.663 13.638 -6.141 1.00 93.94 78 PRO A C 1
ATOM 624 O O . PRO A 1 78 ? 2.799 13.257 -4.982 1.00 93.94 78 PRO A O 1
ATOM 627 N N . GLY A 1 79 ? 3.335 13.043 -7.131 1.00 94.75 79 GLY A N 1
ATOM 628 C CA . GLY A 1 79 ? 4.343 11.997 -6.926 1.00 94.75 79 GLY A CA 1
ATOM 629 C C . GLY A 1 79 ? 3.791 10.569 -6.947 1.00 94.75 79 GLY A C 1
ATOM 630 O O . GLY A 1 79 ? 4.559 9.606 -6.896 1.00 94.75 79 GLY A O 1
ATOM 631 N N . PHE A 1 80 ? 2.472 10.415 -7.062 1.00 96.62 80 PHE A N 1
ATOM 632 C CA . PHE A 1 80 ? 1.801 9.126 -7.176 1.00 96.62 80 PHE A CA 1
ATOM 633 C C . PHE A 1 80 ? 0.467 9.245 -7.922 1.00 96.62 80 PHE A C 1
ATOM 635 O O . PHE A 1 80 ? -0.042 10.341 -8.156 1.00 96.62 80 PHE A O 1
ATOM 642 N N . VAL A 1 81 ? -0.112 8.101 -8.270 1.00 97.62 81 VAL A N 1
ATOM 643 C CA . VAL A 1 81 ? -1.512 7.969 -8.682 1.00 97.62 81 VAL A CA 1
ATOM 644 C C . VAL A 1 81 ? -2.182 6.885 -7.844 1.00 97.62 81 VAL A C 1
ATOM 646 O O . VAL A 1 81 ? -1.521 5.940 -7.410 1.00 97.62 81 VAL A O 1
ATOM 649 N N . VAL A 1 82 ? -3.482 7.041 -7.601 1.00 98.06 82 VAL A N 1
ATOM 650 C CA . VAL A 1 82 ? -4.306 6.008 -6.970 1.00 98.06 82 VAL A CA 1
ATOM 651 C C . VAL A 1 82 ? -4.834 5.082 -8.058 1.00 98.06 82 VAL A C 1
ATOM 653 O O . VAL A 1 82 ? -5.397 5.552 -9.045 1.00 98.06 82 VAL A O 1
ATOM 656 N N . VAL A 1 83 ? -4.640 3.784 -7.869 1.00 98.44 83 VAL A N 1
ATOM 657 C CA . VAL A 1 83 ? -5.140 2.725 -8.754 1.00 98.44 83 VAL A CA 1
ATOM 658 C C . VAL A 1 83 ? -6.026 1.766 -7.960 1.00 98.44 83 VAL A C 1
ATOM 660 O O . VAL A 1 83 ? -6.277 1.965 -6.770 1.00 98.44 83 VAL A O 1
ATOM 663 N N . ASP A 1 84 ? -6.500 0.720 -8.617 1.00 98.12 84 ASP A N 1
ATOM 664 C CA . ASP A 1 84 ? -7.192 -0.409 -8.007 1.00 98.12 84 ASP A CA 1
ATOM 665 C C . ASP A 1 84 ? -6.552 -1.730 -8.457 1.00 98.12 84 ASP A C 1
ATOM 667 O O . ASP A 1 84 ? -5.542 -1.746 -9.166 1.00 98.12 84 ASP A O 1
ATOM 671 N N . PHE A 1 85 ? -7.132 -2.852 -8.028 1.00 98.06 85 PHE A N 1
ATOM 672 C CA . PHE A 1 85 ? -6.652 -4.173 -8.416 1.00 98.06 85 PHE A CA 1
ATOM 673 C C . PHE A 1 85 ? -6.609 -4.345 -9.939 1.00 98.06 85 PHE A C 1
ATOM 675 O O . PHE A 1 85 ? -5.664 -4.938 -10.447 1.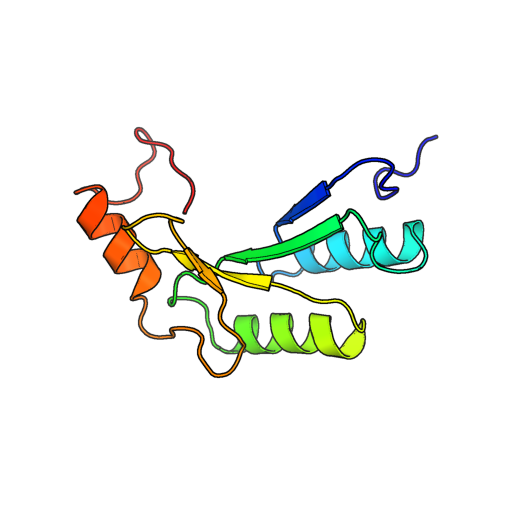00 98.06 85 PHE A O 1
ATOM 682 N N . ASP A 1 86 ? -7.582 -3.825 -10.685 1.00 98.12 86 ASP A N 1
ATOM 683 C CA . ASP A 1 86 ? -7.686 -4.046 -12.128 1.00 98.12 86 ASP A CA 1
ATO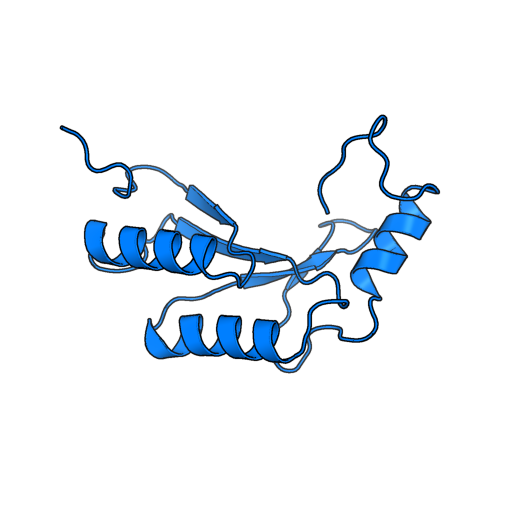M 684 C C . ASP A 1 86 ? -6.715 -3.156 -12.914 1.00 98.12 86 ASP A C 1
ATOM 686 O O . ASP A 1 86 ? -6.097 -3.611 -13.877 1.00 98.12 86 ASP A O 1
ATOM 690 N N . THR A 1 87 ? -6.503 -1.923 -12.462 1.00 98.19 87 THR A N 1
ATOM 691 C CA . THR A 1 87 ? -5.677 -0.900 -13.124 1.00 98.19 87 THR A CA 1
ATOM 692 C C . THR A 1 87 ? -4.217 -0.874 -12.669 1.00 98.19 87 THR A C 1
ATOM 694 O O . THR A 1 87 ? -3.396 -0.226 -13.318 1.00 98.19 87 THR A O 1
ATOM 697 N N . ALA A 1 88 ? -3.864 -1.595 -11.600 1.00 98.06 88 ALA A N 1
ATOM 698 C CA . ALA A 1 88 ? -2.490 -1.690 -11.117 1.00 98.06 88 ALA A CA 1
ATOM 699 C C . ALA A 1 88 ? -1.524 -2.263 -12.174 1.00 98.06 88 ALA A C 1
ATOM 701 O O . ALA A 1 88 ? -1.753 -3.300 -12.798 1.00 98.06 88 ALA A O 1
ATOM 702 N N . SER A 1 89 ? -0.388 -1.605 -12.339 1.00 98.12 89 SER A N 1
ATOM 703 C CA . SER A 1 89 ? 0.739 -2.022 -13.164 1.00 98.12 89 SER A CA 1
ATOM 704 C C . SER A 1 89 ? 1.240 -3.405 -12.744 1.00 98.12 89 SER A C 1
ATOM 706 O O . SER A 1 89 ? 1.292 -3.717 -11.552 1.00 98.12 89 SER A O 1
ATOM 708 N N . ARG A 1 90 ? 1.647 -4.216 -13.727 1.00 98.00 90 ARG A N 1
ATOM 709 C CA . ARG A 1 90 ? 2.185 -5.584 -13.546 1.00 98.00 90 ARG A CA 1
ATOM 710 C C . ARG A 1 90 ? 3.506 -5.826 -14.281 1.00 98.00 90 ARG A C 1
ATOM 712 O O . ARG A 1 90 ? 4.050 -6.925 -14.199 1.00 98.00 90 ARG A O 1
ATOM 719 N N . ALA A 1 91 ? 4.015 -4.833 -15.012 1.00 97.50 91 ALA A N 1
ATOM 720 C CA . ALA A 1 91 ? 5.255 -4.944 -15.777 1.00 97.50 91 ALA A CA 1
ATOM 721 C C . ALA A 1 91 ? 6.389 -4.065 -15.210 1.00 97.50 91 ALA A C 1
ATOM 723 O O . ALA A 1 91 ? 7.435 -3.903 -15.835 1.00 97.50 91 ALA A O 1
ATOM 724 N N . GLY A 1 92 ? 6.233 -3.558 -13.984 1.00 96.81 92 GLY A N 1
ATOM 725 C CA . GLY A 1 92 ? 7.264 -2.823 -13.251 1.00 96.81 92 GLY A CA 1
ATOM 726 C C . GLY A 1 92 ? 7.415 -1.353 -13.635 1.00 96.81 92 GLY A C 1
ATOM 727 O O . GLY A 1 92 ? 8.412 -0.739 -13.248 1.00 96.81 92 GLY A O 1
ATOM 728 N N . GLU A 1 93 ? 6.451 -0.782 -14.356 1.00 96.94 93 GLU A N 1
ATOM 729 C CA . GLU A 1 93 ? 6.475 0.598 -14.840 1.00 96.94 93 GLU A CA 1
ATOM 730 C C . GLU A 1 93 ? 6.682 1.627 -13.708 1.00 96.94 93 GLU A C 1
ATOM 732 O O . GLU A 1 93 ? 7.540 2.504 -13.868 1.00 96.94 93 GLU A O 1
ATOM 737 N N . PRO A 1 94 ? 6.006 1.533 -12.537 1.00 96.75 94 PRO A N 1
ATOM 738 C CA . PRO A 1 94 ? 6.235 2.454 -11.421 1.00 96.75 94 PRO A CA 1
ATOM 739 C C . PRO A 1 94 ? 7.684 2.442 -10.921 1.00 96.75 94 PRO A C 1
ATOM 741 O O . PRO A 1 94 ? 8.302 3.497 -10.752 1.00 96.75 94 PRO A O 1
ATOM 744 N N . PHE A 1 95 ? 8.259 1.251 -10.735 1.00 94.81 95 PHE A N 1
ATOM 745 C CA . PHE A 1 95 ? 9.647 1.105 -10.304 1.00 94.81 95 PHE A CA 1
ATOM 746 C C . PHE A 1 95 ? 10.639 1.610 -11.359 1.00 94.81 95 PHE A C 1
ATOM 748 O O . PHE A 1 95 ? 11.632 2.259 -11.024 1.00 94.81 95 PHE A O 1
ATOM 755 N N . GLU A 1 96 ? 10.373 1.352 -12.640 1.00 95.19 96 GLU A N 1
ATOM 756 C CA . GLU A 1 96 ? 11.215 1.841 -13.729 1.00 95.19 96 GLU A CA 1
ATOM 757 C C . GLU A 1 96 ? 11.219 3.374 -13.801 1.00 95.19 96 GLU A C 1
ATOM 759 O O . GLU A 1 96 ? 12.286 3.984 -13.917 1.00 95.19 96 GLU A O 1
ATOM 764 N N . MET A 1 97 ? 10.053 4.013 -13.661 1.00 95.25 97 MET A N 1
ATOM 765 C CA . MET A 1 97 ? 9.950 5.473 -13.597 1.00 95.25 97 MET A CA 1
ATOM 766 C C . MET A 1 97 ? 10.788 6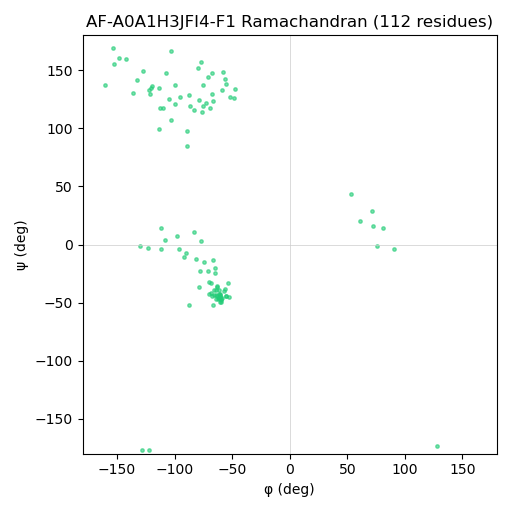.060 -12.455 1.00 95.25 97 MET A C 1
ATOM 768 O O . MET A 1 97 ? 11.449 7.084 -12.646 1.00 95.25 97 MET A O 1
ATOM 772 N N . LEU A 1 98 ? 10.813 5.408 -11.288 1.00 92.56 98 LEU A N 1
ATOM 773 C CA . LEU A 1 98 ? 11.625 5.845 -10.151 1.00 92.56 98 LEU A CA 1
ATOM 774 C C . LEU A 1 98 ? 13.127 5.779 -10.455 1.00 92.56 98 LEU A C 1
ATOM 776 O O . LEU A 1 98 ? 13.847 6.747 -10.197 1.00 92.56 98 LEU A O 1
ATOM 780 N N . VAL A 1 99 ? 13.599 4.665 -11.022 1.00 92.06 99 VAL A N 1
ATOM 781 C CA . VAL A 1 99 ? 15.008 4.497 -11.420 1.00 92.06 99 VAL A CA 1
A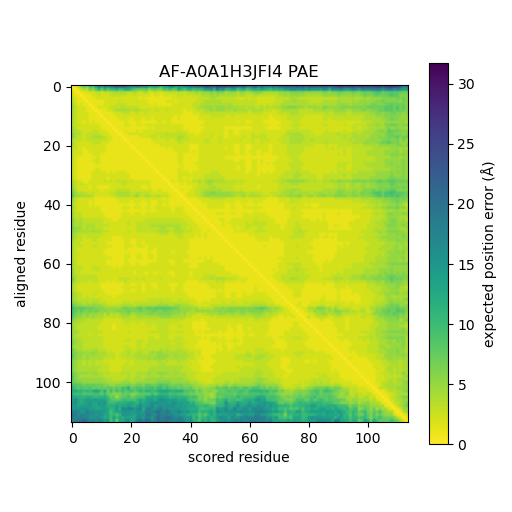TOM 782 C C . VAL A 1 99 ? 15.399 5.547 -12.457 1.00 92.06 99 VAL A C 1
ATOM 784 O O . VAL A 1 99 ? 16.430 6.203 -12.306 1.00 92.06 99 VAL A O 1
ATOM 787 N N . ARG A 1 100 ? 14.553 5.772 -13.471 1.00 93.56 100 ARG A N 1
ATOM 788 C CA . ARG A 1 100 ? 14.775 6.804 -14.493 1.00 93.56 100 ARG A CA 1
ATOM 789 C C . ARG A 1 100 ? 14.819 8.208 -13.887 1.00 93.56 100 ARG A C 1
ATOM 791 O O . ARG A 1 100 ? 15.664 8.998 -14.287 1.00 93.56 100 ARG A O 1
ATOM 798 N N . LYS A 1 101 ? 13.978 8.542 -12.903 1.00 91.25 101 LYS A N 1
ATOM 799 C CA . LYS A 1 101 ? 14.053 9.859 -12.243 1.00 91.25 101 LYS A CA 1
ATOM 800 C C . LYS A 1 101 ? 15.326 10.009 -11.409 1.00 91.25 101 LYS A C 1
ATOM 802 O O . LYS A 1 101 ? 15.941 11.070 -11.422 1.00 91.25 101 LYS A O 1
ATOM 807 N N . ARG A 1 102 ? 15.716 8.964 -10.673 1.00 88.69 102 ARG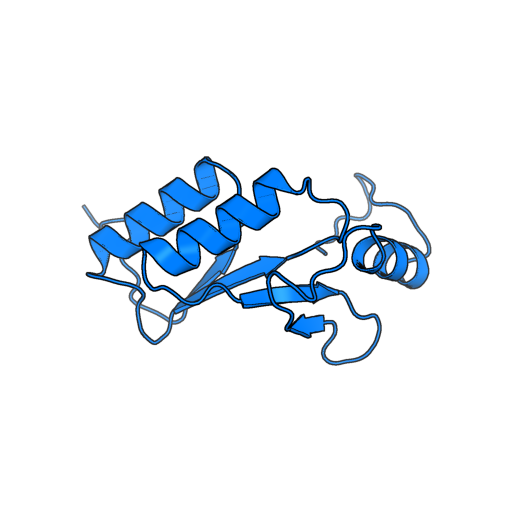 A N 1
ATOM 808 C CA . ARG A 1 102 ? 16.879 9.007 -9.774 1.00 88.69 102 ARG A CA 1
ATOM 809 C C . ARG A 1 102 ? 18.218 8.891 -10.500 1.00 88.69 102 ARG A C 1
ATOM 811 O O . ARG A 1 102 ? 19.209 9.351 -9.952 1.00 88.69 102 ARG A O 1
ATOM 818 N N . GLN A 1 103 ? 18.251 8.317 -11.704 1.00 89.56 103 GLN A N 1
ATOM 819 C CA . GLN A 1 103 ? 19.475 8.041 -12.474 1.00 89.56 103 GLN A CA 1
ATOM 820 C C . GLN A 1 103 ? 20.446 7.074 -11.762 1.00 89.56 103 GLN A C 1
ATOM 822 O O . GLN A 1 103 ? 21.629 7.012 -12.084 1.00 89.56 103 GLN A O 1
ATOM 827 N N . TYR A 1 104 ? 19.949 6.292 -10.799 1.00 85.12 104 TYR A N 1
ATOM 828 C CA . TYR A 1 104 ? 20.689 5.220 -10.134 1.00 85.12 104 TYR A CA 1
ATOM 829 C C . TYR A 1 104 ? 19.741 4.125 -9.633 1.00 85.12 104 TYR A C 1
ATOM 831 O O . TYR A 1 104 ? 18.560 4.367 -9.369 1.00 85.12 104 TYR A O 1
ATOM 839 N N . LEU A 1 105 ? 20.271 2.909 -9.477 1.00 85.62 105 LEU A N 1
ATOM 840 C CA . LEU A 1 105 ? 19.554 1.789 -8.865 1.00 85.62 105 LEU A CA 1
ATOM 841 C C . LEU A 1 105 ? 19.569 1.891 -7.332 1.00 85.62 105 LEU A C 1
ATOM 843 O O . LEU A 1 105 ? 20.540 2.417 -6.773 1.00 85.62 105 LEU A O 1
ATOM 847 N N . PRO A 1 106 ? 18.545 1.350 -6.638 1.00 81.50 106 PRO A N 1
ATOM 848 C CA . PRO A 1 106 ? 18.559 1.242 -5.183 1.00 81.50 106 PRO A CA 1
ATOM 849 C C . PRO A 1 106 ? 19.876 0.640 -4.696 1.00 81.50 106 PRO A C 1
ATOM 851 O O . PRO A 1 106 ? 20.291 -0.422 -5.159 1.00 81.50 106 PRO A O 1
ATOM 854 N N . ASN A 1 107 ? 20.551 1.340 -3.786 1.00 82.38 107 ASN A N 1
ATOM 855 C CA . ASN A 1 107 ? 21.852 0.925 -3.286 1.00 82.38 107 ASN A CA 1
ATOM 856 C C . ASN A 1 107 ? 21.990 1.230 -1.784 1.00 82.38 107 ASN A C 1
ATOM 858 O O . ASN A 1 107 ? 21.264 2.075 -1.259 1.00 82.38 107 ASN A O 1
ATOM 862 N N . PRO A 1 108 ? 22.918 0.560 -1.077 1.00 81.31 108 PRO A N 1
ATOM 863 C CA . PRO A 1 108 ? 23.049 0.701 0.375 1.00 81.31 108 PRO A CA 1
ATOM 864 C C . PRO A 1 108 ? 23.468 2.101 0.851 1.00 81.31 108 PRO A C 1
ATOM 866 O O . PRO A 1 108 ? 23.270 2.426 2.023 1.00 81.31 108 PRO A O 1
ATOM 869 N N . VAL A 1 109 ? 24.060 2.914 -0.032 1.00 83.06 109 VAL A N 1
ATOM 870 C CA . VAL A 1 109 ? 24.596 4.246 0.287 1.00 83.06 109 VAL A CA 1
ATOM 871 C C . VAL A 1 109 ? 23.506 5.311 0.147 1.00 83.06 109 VAL A C 1
ATOM 873 O O . VAL A 1 109 ? 23.248 6.065 1.083 1.00 83.06 109 VAL A O 1
ATOM 876 N N . ALA A 1 110 ? 22.818 5.341 -0.995 1.00 77.00 110 ALA A N 1
ATOM 877 C CA . ALA A 1 110 ? 21.695 6.231 -1.261 1.00 77.00 110 ALA A CA 1
ATOM 878 C C . ALA A 1 110 ? 20.382 5.564 -0.828 1.00 77.00 110 ALA A C 1
ATOM 880 O O . ALA A 1 110 ? 19.674 4.940 -1.624 1.00 77.00 110 ALA A O 1
ATOM 881 N N . ARG A 1 111 ? 20.056 5.692 0.463 1.00 70.19 111 ARG A N 1
ATOM 882 C CA . ARG A 1 111 ? 18.781 5.213 1.012 1.00 70.19 111 ARG A CA 1
ATOM 883 C C . ARG A 1 111 ? 17.630 6.047 0.456 1.00 70.19 111 ARG A C 1
ATOM 885 O O . ARG A 1 111 ? 17.645 7.270 0.559 1.00 70.19 111 ARG A O 1
ATOM 892 N N . GLY A 1 112 ? 16.600 5.390 -0.067 1.00 61.81 112 GLY A N 1
ATOM 893 C CA . GLY A 1 112 ? 15.365 6.067 -0.442 1.00 61.81 112 GLY A CA 1
ATOM 894 C C . GLY A 1 112 ? 14.199 5.098 -0.549 1.00 61.81 112 GLY A C 1
ATOM 895 O O . GLY A 1 112 ? 14.343 4.021 -1.123 1.00 61.81 112 GLY A O 1
ATOM 896 N N . CYS A 1 113 ? 13.047 5.503 -0.024 1.00 61.16 113 CYS A N 1
ATOM 897 C CA . CYS A 1 113 ? 11.786 4.785 -0.190 1.00 61.16 113 CYS A CA 1
ATOM 898 C C . CYS A 1 113 ? 11.207 5.046 -1.591 1.00 61.16 113 CYS A C 1
ATOM 900 O O . CYS A 1 113 ? 11.587 6.032 -2.236 1.00 61.16 113 CYS A O 1
ATOM 902 N N . HIS A 1 114 ? 10.364 4.135 -2.069 1.00 59.94 114 HIS A N 1
ATOM 903 C CA . HIS A 1 114 ? 9.544 4.295 -3.272 1.00 59.94 114 HIS A CA 1
ATOM 904 C C . HIS A 1 114 ? 8.120 4.677 -2.880 1.00 59.94 114 HIS A C 1
ATOM 906 O O . HIS A 1 114 ? 7.729 4.327 -1.743 1.00 59.94 114 HIS A O 1
#

Sequence (114 aa):
MRDPFKIEQPTCISFSGGRTSAYMLWRVLQANGGLPADAVVCFANTGKEVEATLRFVRDCAEHWQVPIHWLEYRPIEPGFVVVDFDTASRAGEPFEMLVRKRQYLPNPVARGCH

Organism: NCBI:txid558537

Solvent-accessible surface area (backbone atoms only — not comparable to full-atom values): 6825 Å² total; per-residue (Å²): 133,82,66,90,46,54,79,90,62,78,39,83,41,77,35,81,52,42,73,69,40,50,50,51,51,51,45,26,27,67,60,58,79,38,82,55,93,58,50,46,38,38,27,77,47,42,8,70,67,56,70,69,38,56,52,48,44,51,49,51,24,63,78,69,72,42,81,64,44,32,33,29,56,37,96,53,89,89,40,50,45,83,50,48,89,86,70,49,62,71,84,24,57,30,46,51,50,52,34,64,71,65,74,52,75,94,44,96,82,65,78,77,86,133

Radius of gyration: 15.44 Å; Cα contacts (8 Å, |Δi|>4): 164; chains: 1; bounding box: 39×30×46 Å